Protein AF-A0A2E8SAC8-F1 (afdb_monomer)

Nearest PDB structures (foldseek):
  2z55-assembly1_A  TM=6.331E-01  e=6.830E+00  Halobacterium sp. AUS-2
  3ce2-assembly1_A  TM=3.880E-01  e=4.611E+00  Chlamydia abortus S26/3
  4wav-assembly2_B  TM=6.288E-01  e=8.876E+00  Haloquadratum walsbyi C23
  7she-assembly1_B  TM=3.112E-01  e=4.045E+00  Homo sapiens

Radius of gyration: 21.11 Å; Cα contacts (8 Å, |Δi|>4): 58; chains: 1; bounding box: 42×31×65 Å

Foldseek 3Di:
DVVVVVVVVVVVVVVVVVVVVVVVVVVCCCVPVDPCVPVDPVQWDWFAFPVRDIDIDGLPPLVNALVVLVRTPDDPVSVVCHVCPPPVNPD

pLDDT: mean 80.5, std 16.02, range [36.72, 95.69]

Secondary structure (DSSP, 8-state):
-HHHHHHHHHHHHHHHHHHHHHHHHHHHHHHHTSSGGGS-GGGEEEEEBTTS-EEEEETTSTT--HHHHTTB---HHHHHHHHT--TTS--

Solvent-accessible surface area (backbone atoms only — not comparable to full-atom values): 5501 Å² total; per-residue (Å²): 112,67,68,64,51,52,52,54,49,50,53,51,50,49,54,51,51,56,52,50,50,52,51,52,50,60,68,37,41,63,61,69,76,38,91,37,84,81,59,57,78,89,40,57,42,80,49,32,35,75,87,68,49,81,47,76,48,46,65,79,42,88,78,56,38,61,76,52,58,71,56,32,52,83,43,76,67,53,50,50,48,54,80,59,52,61,80,74,81,83,108

Structure (mmCIF, N/CA/C/O backbone):
data_AF-A0A2E8SAC8-F1
#
_entry.id   AF-A0A2E8SAC8-F1
#
loop_
_atom_site.group_PDB
_atom_site.id
_atom_site.type_symbol
_atom_site.label_atom_id
_atom_site.label_alt_id
_atom_site.label_comp_id
_atom_site.label_asym_id
_atom_site.label_entity_id
_atom_site.label_seq_id
_atom_site.pdbx_PDB_ins_code
_atom_site.Cartn_x
_atom_site.Cartn_y
_atom_site.Cartn_z
_atom_site.occupancy
_atom_site.B_iso_or_equiv
_atom_site.auth_seq_id
_atom_site.auth_comp_id
_atom_site.auth_asym_id
_atom_site.auth_atom_id
_atom_site.pdbx_PDB_model_num
ATOM 1 N N . MET A 1 1 ? 24.671 5.626 -44.112 1.00 63.28 1 MET A N 1
ATOM 2 C CA . MET A 1 1 ? 23.478 6.078 -43.358 1.00 63.28 1 MET A CA 1
ATOM 3 C C . MET A 1 1 ? 22.925 4.990 -42.441 1.00 63.28 1 MET A C 1
ATOM 5 O O . MET A 1 1 ? 22.649 5.302 -41.294 1.00 63.28 1 MET A O 1
ATOM 9 N N . GLU A 1 2 ? 22.840 3.727 -42.871 1.00 80.06 2 GLU A N 1
ATOM 10 C CA . GLU A 1 2 ? 22.303 2.626 -42.042 1.00 80.06 2 GLU A CA 1
ATOM 11 C C . GLU A 1 2 ? 23.057 2.380 -40.728 1.00 80.06 2 GLU A C 1
ATOM 13 O O . GLU A 1 2 ? 22.425 2.233 -39.691 1.00 80.06 2 GLU A O 1
ATOM 18 N N . ILE A 1 3 ? 24.395 2.415 -40.729 1.00 84.44 3 ILE A N 1
ATOM 19 C CA . ILE A 1 3 ? 25.191 2.190 -39.506 1.00 84.44 3 ILE A CA 1
ATOM 20 C C . ILE A 1 3 ? 24.875 3.241 -38.428 1.00 84.44 3 ILE A C 1
ATOM 22 O O . ILE A 1 3 ? 24.696 2.897 -37.265 1.00 84.44 3 ILE A O 1
ATOM 26 N N . LEU A 1 4 ? 24.741 4.513 -38.817 1.00 84.81 4 LEU A N 1
ATOM 27 C CA . LEU A 1 4 ? 24.384 5.594 -37.890 1.00 84.81 4 LEU A CA 1
ATOM 28 C C . LEU A 1 4 ? 22.953 5.431 -37.352 1.00 84.81 4 LEU A C 1
ATOM 30 O O . LEU A 1 4 ? 22.711 5.671 -36.173 1.00 84.81 4 LEU A O 1
ATOM 34 N N . SER A 1 5 ? 22.025 4.952 -38.187 1.00 90.06 5 SER A N 1
ATOM 35 C CA . SER A 1 5 ? 20.6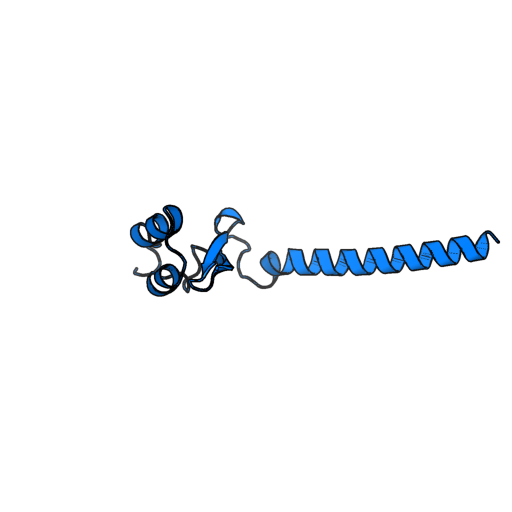55 4.624 -37.771 1.00 90.06 5 SER A CA 1
ATOM 36 C C . SER A 1 5 ? 20.612 3.463 -36.771 1.00 90.06 5 SER A C 1
ATOM 38 O O . SER A 1 5 ? 19.867 3.516 -35.796 1.00 90.06 5 SER A O 1
ATOM 40 N N . ILE A 1 6 ? 21.426 2.426 -36.985 1.00 91.06 6 ILE A N 1
ATOM 41 C CA . ILE A 1 6 ? 21.526 1.265 -36.088 1.00 91.06 6 ILE A CA 1
ATOM 42 C C . ILE A 1 6 ? 22.133 1.668 -34.739 1.00 91.06 6 ILE A C 1
ATOM 44 O O . ILE A 1 6 ? 21.690 1.195 -33.693 1.00 91.06 6 ILE A O 1
ATOM 48 N N . ILE A 1 7 ? 23.134 2.552 -34.741 1.00 91.38 7 ILE A N 1
ATOM 49 C CA . ILE A 1 7 ? 23.733 3.079 -33.507 1.00 91.38 7 ILE A CA 1
ATOM 50 C C . ILE A 1 7 ? 22.689 3.864 -32.703 1.00 91.38 7 ILE A C 1
ATOM 52 O O . ILE A 1 7 ? 22.510 3.583 -31.520 1.00 91.38 7 ILE A O 1
ATOM 56 N N . ALA A 1 8 ? 21.936 4.756 -33.353 1.00 89.88 8 ALA A N 1
ATOM 57 C CA . ALA A 1 8 ? 20.881 5.528 -32.698 1.00 89.88 8 ALA A CA 1
ATOM 58 C C . ALA A 1 8 ? 19.766 4.635 -32.118 1.00 89.88 8 ALA A C 1
ATOM 60 O O . ALA A 1 8 ? 19.322 4.844 -30.990 1.00 89.88 8 ALA A O 1
ATOM 61 N N . GLN A 1 9 ? 19.344 3.597 -32.848 1.00 93.75 9 GLN A N 1
ATOM 62 C CA . GLN A 1 9 ? 18.375 2.621 -32.336 1.00 93.75 9 GLN A CA 1
ATOM 63 C C . GLN A 1 9 ? 18.914 1.841 -31.134 1.00 93.75 9 GLN A C 1
ATOM 65 O O . GLN A 1 9 ? 18.187 1.640 -30.164 1.00 93.75 9 GLN A O 1
ATOM 70 N N . ASN A 1 10 ? 20.185 1.435 -31.157 1.00 94.50 10 ASN A N 1
ATOM 71 C CA . ASN A 1 10 ? 20.807 0.744 -30.027 1.00 94.50 10 ASN A CA 1
ATOM 72 C C . ASN A 1 10 ? 20.881 1.620 -28.772 1.00 94.50 10 ASN A C 1
ATOM 74 O O . ASN A 1 10 ? 20.653 1.123 -27.670 1.00 94.50 10 ASN A O 1
ATOM 78 N N . GLU A 1 11 ? 21.190 2.908 -28.911 1.00 95.38 11 GLU A N 1
ATOM 79 C CA . GLU A 1 11 ? 21.183 3.840 -27.779 1.00 95.38 11 GLU A CA 1
ATOM 80 C C . GLU A 1 11 ? 19.778 4.014 -27.202 1.00 95.38 11 GLU A C 1
ATOM 82 O O . GLU A 1 11 ? 19.595 3.943 -25.986 1.00 95.38 11 GLU A O 1
ATOM 87 N N . LEU A 1 12 ? 18.770 4.144 -28.064 1.00 95.50 12 LEU A N 1
ATOM 88 C CA . LEU A 1 12 ? 17.383 4.290 -27.636 1.00 95.50 12 LEU A CA 1
ATOM 89 C C . LEU A 1 12 ? 16.872 3.036 -26.910 1.00 95.50 12 LEU A C 1
ATOM 91 O O . LEU A 1 12 ? 16.242 3.140 -25.858 1.00 95.50 12 LEU A O 1
ATOM 95 N N . LEU A 1 13 ? 17.220 1.849 -27.414 1.00 95.12 13 LEU A N 1
ATOM 96 C CA . LEU A 1 13 ? 16.907 0.574 -26.766 1.00 95.12 13 LEU A CA 1
ATOM 97 C C . LEU A 1 13 ? 17.608 0.424 -25.412 1.00 95.12 13 LEU A C 1
ATOM 99 O O . LEU A 1 13 ? 17.008 -0.108 -24.480 1.00 95.12 13 LEU A O 1
ATOM 103 N N . LYS A 1 14 ? 18.848 0.907 -25.263 1.00 95.69 14 LYS A N 1
ATOM 104 C CA . LYS A 1 14 ? 19.546 0.915 -23.965 1.00 95.69 14 LYS A CA 1
ATOM 105 C C . LYS A 1 14 ? 18.833 1.802 -22.951 1.00 95.69 14 LYS A C 1
ATOM 107 O O . LYS A 1 14 ? 18.581 1.351 -21.839 1.00 95.69 14 LYS A O 1
ATOM 112 N N . ILE A 1 15 ? 18.446 3.012 -23.354 1.00 95.44 15 ILE A N 1
ATOM 113 C CA . ILE A 1 15 ? 17.701 3.943 -22.496 1.00 95.44 15 ILE A CA 1
ATOM 114 C C . ILE A 1 15 ? 16.375 3.316 -22.047 1.00 95.44 15 ILE A C 1
ATOM 116 O O . ILE A 1 15 ? 16.041 3.352 -20.862 1.00 95.44 15 ILE A O 1
ATOM 120 N N . GLN A 1 16 ? 15.639 2.695 -22.972 1.00 94.19 16 GLN A N 1
ATOM 121 C CA . GLN A 1 16 ? 14.394 1.994 -22.649 1.00 94.19 16 GLN A CA 1
ATOM 122 C C . GLN A 1 16 ? 14.627 0.820 -21.692 1.00 94.19 16 GLN A C 1
ATOM 124 O O . GLN A 1 16 ? 13.886 0.664 -20.725 1.00 94.19 16 GLN A O 1
ATOM 129 N N . ASN A 1 17 ? 15.671 0.022 -21.919 1.00 95.62 17 ASN A N 1
ATOM 130 C CA . ASN A 1 17 ? 16.017 -1.110 -21.062 1.00 95.62 17 ASN A CA 1
ATOM 131 C C . ASN A 1 17 ? 16.356 -0.655 -19.633 1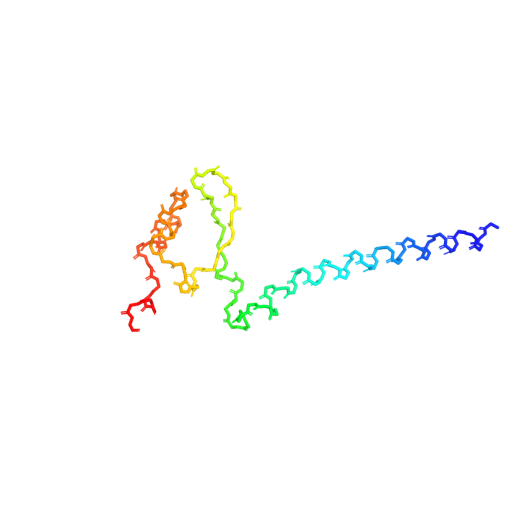.00 95.62 17 ASN A C 1
ATOM 133 O O . ASN A 1 17 ? 15.854 -1.226 -18.667 1.00 95.62 17 ASN A O 1
ATOM 137 N N . ASP A 1 18 ? 17.138 0.414 -19.490 1.00 95.06 18 ASP A N 1
ATOM 138 C CA . ASP A 1 18 ? 17.496 0.965 -18.182 1.00 95.06 18 ASP A CA 1
ATOM 139 C C . ASP A 1 18 ? 16.287 1.571 -17.457 1.00 95.06 18 ASP A C 1
ATOM 141 O O . ASP A 1 18 ? 16.166 1.430 -16.239 1.00 95.06 18 ASP A O 1
ATOM 145 N N . SER A 1 19 ? 15.356 2.193 -18.187 1.00 94.31 19 SER A N 1
ATOM 146 C CA . SER A 1 19 ? 14.084 2.659 -17.623 1.00 94.31 19 SER A CA 1
ATOM 147 C C . SER A 1 19 ? 13.232 1.497 -17.108 1.00 94.31 19 SER A C 1
ATOM 149 O O . SER A 1 19 ? 12.763 1.535 -15.974 1.00 94.31 19 SER A O 1
ATOM 151 N N . LEU A 1 20 ? 13.077 0.439 -17.909 1.00 93.75 20 LEU A N 1
ATOM 152 C CA . LEU A 1 20 ? 12.293 -0.742 -17.538 1.00 93.75 20 LEU A CA 1
ATOM 153 C C . LEU A 1 20 ? 12.903 -1.487 -16.348 1.00 93.75 20 LEU A C 1
ATOM 155 O O . LEU A 1 20 ? 12.176 -1.963 -15.482 1.00 93.75 20 LEU A O 1
ATOM 159 N N . LYS A 1 21 ? 14.235 -1.560 -16.256 1.00 93.62 21 LYS A N 1
ATOM 160 C CA . LYS A 1 21 ? 14.916 -2.137 -15.088 1.00 93.62 21 LYS A CA 1
ATOM 161 C C . LYS A 1 21 ? 14.585 -1.386 -13.804 1.00 93.62 21 LYS A C 1
ATOM 163 O O . LYS A 1 21 ? 14.275 -2.030 -12.809 1.00 93.62 21 LYS A O 1
ATOM 168 N N . LYS A 1 22 ? 14.606 -0.049 -13.836 1.00 91.44 22 LYS A N 1
ATOM 169 C CA . LYS A 1 22 ? 14.226 0.784 -12.683 1.00 91.44 22 LYS A CA 1
ATOM 170 C C . LYS A 1 22 ? 12.762 0.585 -12.296 1.00 91.44 22 LYS A C 1
ATOM 172 O O . LYS A 1 22 ? 12.445 0.545 -11.114 1.00 91.44 22 LYS A O 1
ATOM 177 N N . GLU A 1 23 ? 11.877 0.433 -13.278 1.00 85.62 23 GLU A N 1
ATOM 178 C CA . GLU A 1 23 ? 10.457 0.167 -13.034 1.00 85.62 23 GLU A CA 1
ATOM 179 C C . GLU A 1 23 ? 10.236 -1.215 -12.400 1.00 85.62 23 GLU A C 1
ATOM 181 O O . GLU A 1 23 ? 9.502 -1.339 -11.423 1.00 85.62 23 GLU A O 1
ATOM 186 N N . ILE A 1 24 ? 10.934 -2.245 -12.887 1.00 87.75 24 ILE A N 1
ATOM 187 C CA . ILE A 1 24 ? 10.930 -3.588 -12.290 1.00 87.75 24 ILE A CA 1
ATOM 188 C C . ILE A 1 24 ? 11.481 -3.555 -10.864 1.00 87.75 24 ILE A C 1
ATOM 190 O O . ILE A 1 24 ? 10.919 -4.194 -9.979 1.00 87.75 24 ILE A O 1
ATOM 194 N N . GLU A 1 25 ? 12.573 -2.832 -10.626 1.00 85.81 25 GLU A N 1
ATOM 195 C CA . GLU A 1 25 ? 13.151 -2.671 -9.292 1.00 85.81 25 GLU A CA 1
ATOM 196 C C . GLU A 1 25 ? 12.147 -2.007 -8.346 1.00 85.81 25 GLU A C 1
ATOM 198 O O . GLU A 1 25 ? 11.848 -2.565 -7.294 1.00 85.81 25 GLU A O 1
ATOM 203 N N . PHE A 1 26 ? 11.524 -0.905 -8.771 1.00 82.75 26 PHE A N 1
ATOM 204 C CA . PHE A 1 26 ? 10.471 -0.230 -8.015 1.00 82.75 26 PHE A CA 1
ATOM 205 C C . PHE A 1 26 ? 9.284 -1.152 -7.700 1.00 82.75 26 PHE A C 1
ATOM 207 O O . PHE A 1 26 ? 8.843 -1.223 -6.554 1.00 82.75 26 PHE A O 1
ATOM 214 N N . MET A 1 27 ? 8.792 -1.906 -8.688 1.00 77.31 27 MET A N 1
ATOM 215 C CA . MET A 1 27 ? 7.705 -2.872 -8.489 1.00 77.31 27 MET A CA 1
ATOM 216 C C . MET A 1 27 ? 8.099 -4.037 -7.578 1.00 77.31 27 MET A C 1
ATOM 218 O O . MET A 1 27 ? 7.222 -4.648 -6.969 1.00 77.31 27 MET A O 1
ATOM 222 N N . ASN A 1 28 ? 9.392 -4.348 -7.473 1.00 79.50 28 A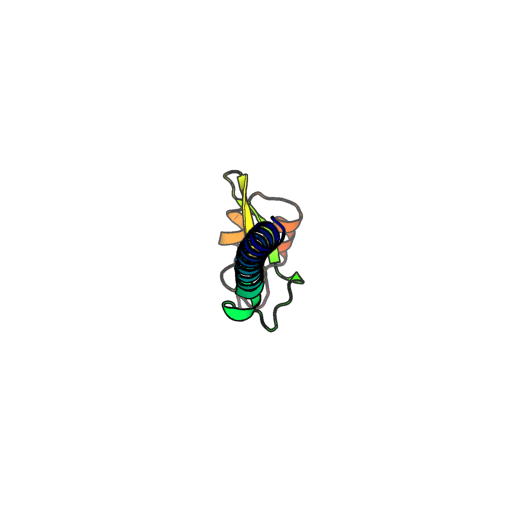SN A N 1
ATOM 223 C CA . ASN A 1 28 ? 9.906 -5.401 -6.608 1.00 79.50 28 ASN A CA 1
ATOM 224 C C . ASN A 1 28 ? 10.156 -4.946 -5.167 1.00 79.50 28 ASN A C 1
ATOM 226 O O . ASN A 1 28 ? 10.114 -5.807 -4.293 1.00 79.50 28 ASN A O 1
ATOM 230 N N . ILE A 1 29 ? 10.328 -3.645 -4.890 1.00 74.75 29 ILE A N 1
ATOM 231 C CA . ILE A 1 29 ? 10.517 -3.102 -3.526 1.00 74.75 29 ILE A CA 1
ATOM 232 C C . ILE A 1 29 ? 9.474 -3.647 -2.526 1.00 74.75 29 ILE A C 1
ATOM 234 O O . ILE A 1 29 ? 9.872 -4.134 -1.465 1.00 74.75 29 ILE A O 1
ATOM 238 N N . PRO A 1 30 ? 8.158 -3.681 -2.835 1.00 57.44 30 PRO A N 1
ATOM 239 C CA . PRO A 1 30 ? 7.159 -4.298 -1.958 1.00 57.44 30 PRO A CA 1
ATOM 240 C C . PRO A 1 30 ? 7.423 -5.782 -1.651 1.00 57.44 30 PRO A C 1
ATOM 242 O O . PRO A 1 30 ? 7.069 -6.268 -0.583 1.00 57.44 30 PRO A O 1
ATOM 245 N N . PHE A 1 31 ? 8.049 -6.520 -2.566 1.00 64.06 31 PHE A N 1
ATOM 246 C CA . PHE A 1 31 ? 8.311 -7.954 -2.425 1.00 64.06 31 PHE A CA 1
ATOM 247 C C . PHE A 1 31 ? 9.683 -8.271 -1.800 1.00 64.06 31 PHE A C 1
ATOM 249 O O . PHE A 1 31 ? 9.847 -9.356 -1.229 1.00 64.06 31 PHE A O 1
ATOM 256 N N . THR A 1 32 ? 10.661 -7.362 -1.899 1.00 64.56 32 THR A N 1
ATOM 257 C CA . THR A 1 32 ? 12.013 -7.521 -1.335 1.00 64.56 32 THR A CA 1
ATOM 258 C C . THR A 1 32 ? 12.199 -6.856 0.023 1.00 64.56 32 THR A C 1
ATOM 260 O O . THR A 1 32 ? 12.725 -7.512 0.923 1.00 64.56 32 THR A O 1
ATOM 263 N N . ASP A 1 33 ? 11.775 -5.601 0.189 1.00 58.34 33 ASP A N 1
ATOM 264 C CA . ASP A 1 33 ? 12.091 -4.809 1.389 1.00 58.34 33 ASP A CA 1
ATOM 265 C C . ASP A 1 33 ? 11.107 -5.050 2.520 1.00 58.34 33 ASP A C 1
ATOM 267 O O . ASP A 1 33 ? 11.467 -5.064 3.701 1.00 58.34 33 ASP A O 1
ATOM 271 N N . TYR A 1 34 ? 9.852 -5.305 2.175 1.00 51.50 34 TYR A N 1
ATOM 272 C CA . TYR A 1 34 ? 8.889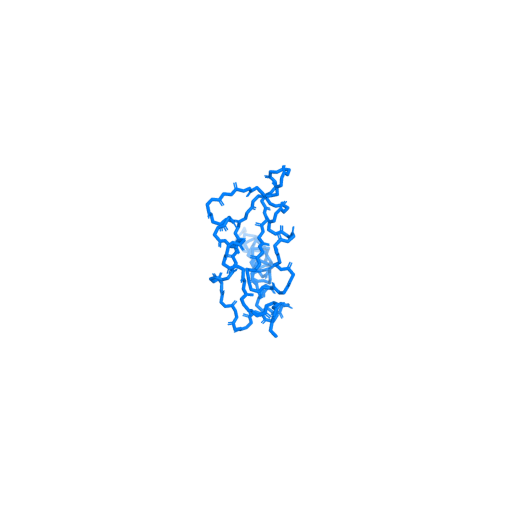 -5.680 3.179 1.00 51.50 34 TYR A CA 1
ATOM 273 C C . TYR A 1 34 ? 8.902 -7.196 3.357 1.00 51.50 34 TYR A C 1
ATOM 275 O O . TYR A 1 34 ? 8.969 -7.971 2.401 1.00 51.50 34 TYR A O 1
ATOM 283 N N . LYS A 1 35 ? 8.717 -7.653 4.599 1.00 52.59 35 LYS A N 1
ATOM 284 C CA . LYS A 1 35 ? 8.395 -9.051 4.943 1.00 52.59 35 LYS A CA 1
ATOM 285 C C . LYS A 1 35 ? 7.030 -9.501 4.365 1.00 52.59 35 LYS A C 1
ATOM 287 O O . LYS A 1 35 ? 6.361 -10.345 4.953 1.00 52.59 35 LYS A O 1
ATOM 292 N N . LEU A 1 36 ? 6.605 -8.956 3.220 1.00 50.44 36 LEU A N 1
ATOM 293 C CA . LEU A 1 36 ? 5.321 -9.185 2.565 1.00 50.44 36 LEU A CA 1
ATOM 294 C C . LEU A 1 36 ? 5.256 -10.512 1.795 1.00 50.44 36 LEU A C 1
ATOM 296 O O . LEU A 1 36 ? 4.221 -10.806 1.204 1.00 50.44 36 LEU A O 1
ATOM 300 N N . ARG A 1 37 ? 6.301 -11.359 1.842 1.00 49.81 37 ARG A N 1
ATOM 301 C CA . ARG A 1 37 ? 6.337 -12.672 1.159 1.00 49.81 37 ARG A CA 1
ATOM 302 C C . ARG A 1 37 ? 5.122 -13.574 1.440 1.00 49.81 37 ARG A C 1
ATOM 304 O O . ARG A 1 37 ? 4.872 -14.472 0.650 1.00 49.81 37 ARG A O 1
ATOM 311 N N . ASN A 1 38 ? 4.365 -13.325 2.516 1.00 50.12 38 ASN A N 1
ATOM 312 C CA . ASN A 1 38 ? 3.127 -14.043 2.855 1.00 50.12 38 ASN A CA 1
ATOM 313 C C . ASN A 1 38 ? 1.884 -13.157 3.041 1.00 50.12 38 ASN A C 1
ATOM 315 O O . ASN A 1 38 ? 0.799 -13.665 3.317 1.00 50.12 38 ASN A O 1
ATOM 319 N N . THR A 1 39 ? 2.002 -11.842 2.905 1.00 51.50 39 THR A N 1
ATOM 320 C CA . THR A 1 39 ? 0.874 -10.920 3.061 1.00 51.50 39 THR A CA 1
ATOM 321 C C . THR A 1 39 ? 0.566 -10.364 1.692 1.00 51.50 39 THR A C 1
ATOM 323 O O . THR A 1 39 ? 1.055 -9.311 1.296 1.00 51.50 39 THR A O 1
ATOM 326 N N . ALA A 1 40 ? -0.200 -11.157 0.953 1.00 54.19 40 ALA A N 1
ATOM 327 C CA . ALA A 1 40 ? -0.593 -10.887 -0.412 1.00 54.19 40 ALA A CA 1
ATOM 328 C C . ALA A 1 40 ? -1.107 -9.449 -0.595 1.00 54.19 40 ALA A C 1
ATOM 330 O O . ALA A 1 40 ? -1.703 -8.870 0.318 1.00 54.19 40 ALA A O 1
ATOM 331 N N . VAL A 1 41 ? -0.913 -8.928 -1.809 1.00 55.78 41 VAL A N 1
ATOM 332 C CA . VAL A 1 41 ? -1.380 -7.632 -2.344 1.00 55.78 41 VAL A CA 1
ATOM 333 C C . VAL A 1 41 ? -2.791 -7.234 -1.859 1.00 55.78 41 VAL A C 1
ATOM 335 O O . VAL A 1 41 ? -3.069 -6.056 -1.679 1.00 55.78 41 VAL A O 1
ATOM 338 N N . PHE A 1 42 ? -3.651 -8.205 -1.531 1.00 64.19 42 PHE A N 1
ATOM 339 C CA . PHE A 1 42 ? -4.977 -8.044 -0.912 1.00 64.19 42 PHE A CA 1
ATOM 340 C C . PHE A 1 42 ? -5.029 -7.301 0.441 1.00 64.19 42 PHE A C 1
ATOM 342 O O . PHE A 1 42 ? -6.118 -6.953 0.913 1.00 64.19 42 PHE A O 1
ATOM 349 N N . ASN A 1 43 ? -3.891 -7.082 1.103 1.00 76.44 43 ASN A N 1
ATOM 350 C CA . ASN A 1 43 ? -3.839 -6.340 2.367 1.00 76.44 43 ASN A CA 1
ATOM 351 C C . ASN A 1 43 ? -3.486 -4.862 2.199 1.00 76.44 43 ASN A C 1
ATOM 353 O O . ASN A 1 43 ? -3.592 -4.107 3.164 1.00 76.44 43 ASN A O 1
ATOM 357 N N . ILE A 1 44 ? -3.095 -4.446 0.995 1.00 83.25 44 ILE A N 1
ATOM 358 C CA . ILE A 1 44 ? -2.803 -3.049 0.696 1.00 83.25 44 ILE A CA 1
ATOM 359 C C . ILE A 1 44 ? -4.127 -2.301 0.492 1.00 83.25 44 ILE A C 1
ATOM 361 O O . ILE A 1 44 ? -5.001 -2.741 -0.254 1.00 83.25 44 ILE A O 1
ATOM 365 N N . VAL A 1 45 ? -4.273 -1.170 1.173 1.00 85.50 45 VAL A N 1
ATOM 366 C CA . VAL A 1 45 ? -5.449 -0.299 1.147 1.00 85.50 45 VAL A CA 1
ATOM 367 C C . VAL A 1 45 ? -5.016 1.093 0.712 1.00 85.50 45 VAL A C 1
ATOM 369 O O . VAL A 1 45 ? -4.000 1.599 1.187 1.00 85.50 45 VAL A O 1
ATOM 372 N N . ARG A 1 46 ? -5.795 1.710 -0.183 1.00 90.81 46 ARG A N 1
ATOM 373 C CA . ARG A 1 46 ? -5.664 3.130 -0.526 1.00 90.81 46 ARG A CA 1
ATOM 374 C C . ARG A 1 46 ? -6.611 3.949 0.335 1.00 90.81 46 ARG A C 1
ATOM 376 O O . ARG A 1 46 ? -7.780 3.589 0.461 1.00 90.81 46 ARG A O 1
ATOM 383 N N . ALA A 1 47 ? -6.123 5.058 0.865 1.00 92.25 47 ALA A N 1
ATOM 384 C CA . ALA A 1 47 ? -6.930 6.036 1.579 1.00 92.25 47 ALA A CA 1
ATOM 385 C C . ALA A 1 47 ? -6.397 7.447 1.339 1.00 92.25 47 ALA A C 1
ATOM 387 O O . ALA A 1 47 ? -5.304 7.622 0.800 1.00 92.25 47 ALA A O 1
ATOM 388 N N . LYS A 1 48 ? -7.168 8.444 1.761 1.00 94.19 48 LYS A N 1
ATOM 389 C CA . LYS A 1 48 ? -6.743 9.839 1.780 1.00 94.19 48 LYS A CA 1
ATOM 390 C C . LYS A 1 48 ? -6.398 10.254 3.201 1.00 94.19 48 LYS A C 1
ATOM 392 O O . LYS A 1 48 ? -7.075 9.843 4.140 1.00 94.19 48 LYS A O 1
ATOM 397 N N . THR A 1 49 ? -5.348 11.047 3.370 1.00 93.06 49 THR A N 1
ATOM 398 C CA . THR A 1 49 ? -5.115 11.761 4.631 1.00 93.06 49 THR A CA 1
ATOM 399 C C . THR A 1 49 ? -6.168 12.847 4.808 1.00 93.06 49 THR A C 1
ATOM 401 O O . THR A 1 49 ? -6.821 13.232 3.840 1.00 93.06 49 THR A O 1
ATOM 404 N N . LEU A 1 50 ? -6.301 13.393 6.017 1.00 92.31 50 LEU A N 1
ATOM 405 C CA . LEU A 1 50 ? -7.177 14.546 6.264 1.00 92.31 50 LEU A CA 1
ATOM 406 C C . LEU A 1 50 ? -6.786 15.795 5.446 1.00 92.31 50 LEU A C 1
ATOM 408 O O . LEU A 1 50 ? -7.610 16.687 5.269 1.00 92.31 50 LEU A O 1
ATOM 412 N N . GLU A 1 51 ? -5.554 15.863 4.923 1.00 93.06 51 GLU A N 1
ATOM 413 C CA . GLU A 1 51 ? -5.134 16.901 3.969 1.00 93.06 51 GLU A CA 1
ATOM 414 C C . GLU A 1 51 ? -5.444 16.551 2.496 1.00 93.06 51 GLU A C 1
ATOM 416 O O . GLU A 1 51 ? -5.040 17.277 1.587 1.00 93.06 51 GLU A O 1
ATOM 421 N N . GLY A 1 52 ? -6.131 15.436 2.232 1.00 90.38 52 GLY A N 1
ATOM 422 C CA . GLY A 1 52 ? -6.555 14.993 0.901 1.00 90.38 52 GLY A CA 1
ATOM 423 C C . GLY A 1 52 ? -5.497 14.229 0.093 1.00 90.38 52 GLY A C 1
ATOM 424 O O . GLY A 1 52 ? -5.746 13.900 -1.077 1.00 90.38 52 GLY A O 1
ATOM 425 N N . THR A 1 53 ? -4.337 13.924 0.685 1.00 91.94 53 THR A N 1
ATOM 426 C CA . THR A 1 53 ? -3.230 13.220 0.014 1.00 91.94 53 THR A CA 1
ATOM 427 C C . THR A 1 53 ? -3.506 11.723 -0.062 1.00 91.94 53 THR A C 1
ATOM 429 O O . THR A 1 53 ? -3.828 11.102 0.946 1.00 91.94 53 THR A O 1
ATOM 432 N N . ASP A 1 54 ? -3.352 11.123 -1.243 1.00 91.19 54 ASP A N 1
ATOM 433 C CA . ASP A 1 54 ? -3.475 9.674 -1.412 1.00 91.19 54 ASP A CA 1
ATOM 434 C C . ASP A 1 54 ? -2.286 8.934 -0.792 1.00 91.19 54 ASP A C 1
ATOM 436 O O . ASP A 1 54 ? -1.130 9.192 -1.133 1.00 91.19 54 ASP A O 1
ATOM 440 N N . ILE A 1 55 ? -2.581 7.957 0.060 1.00 90.94 55 ILE A N 1
ATOM 441 C CA . ILE A 1 55 ? -1.594 7.067 0.665 1.00 90.94 55 ILE A CA 1
ATOM 442 C C . ILE A 1 55 ? -1.989 5.604 0.483 1.00 90.94 55 ILE A C 1
ATOM 444 O O . ILE A 1 55 ? -3.163 5.259 0.324 1.00 90.94 55 ILE A O 1
ATOM 448 N N . TRP A 1 56 ? -0.985 4.737 0.560 1.00 88.75 56 TRP A N 1
ATOM 449 C CA . TRP A 1 56 ? -1.154 3.291 0.582 1.00 88.75 56 TRP A CA 1
ATOM 450 C C . TRP A 1 56 ? -0.597 2.745 1.889 1.00 88.75 56 TRP A C 1
ATOM 452 O O . TRP A 1 56 ? 0.517 3.089 2.278 1.00 88.75 56 TRP A O 1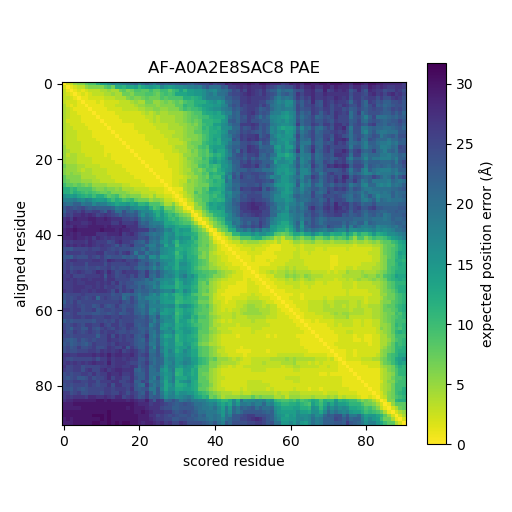
ATOM 462 N N . PHE A 1 57 ? -1.353 1.881 2.556 1.00 86.81 57 PHE A N 1
ATOM 463 C CA . PHE A 1 57 ? -0.904 1.217 3.776 1.00 86.81 57 PHE A CA 1
ATOM 464 C C . PHE A 1 57 ? -1.339 -0.244 3.793 1.00 86.81 57 PHE A C 1
ATOM 466 O O . PHE A 1 57 ? -2.249 -0.657 3.074 1.00 86.81 57 PHE A O 1
ATOM 473 N N . ASN A 1 58 ? -0.675 -1.046 4.617 1.00 84.75 58 ASN A N 1
ATOM 474 C CA . ASN A 1 58 ? -0.998 -2.454 4.780 1.00 84.75 58 ASN A CA 1
ATOM 475 C C . ASN A 1 58 ? -1.905 -2.641 6.005 1.00 84.75 58 ASN A C 1
ATOM 477 O O . ASN A 1 58 ? -1.488 -2.395 7.134 1.00 84.75 58 ASN A O 1
ATOM 481 N N . LYS A 1 59 ? -3.137 -3.117 5.802 1.00 80.31 59 LYS A N 1
ATOM 482 C CA . LYS A 1 59 ? -4.155 -3.228 6.864 1.00 80.31 59 LYS A CA 1
ATOM 483 C C . LYS A 1 59 ? -3.836 -4.238 7.971 1.00 80.31 59 LYS A C 1
ATOM 485 O O . LYS A 1 59 ? -4.514 -4.262 8.989 1.00 80.31 59 LYS A O 1
ATOM 490 N N . ILE A 1 60 ? -2.833 -5.091 7.763 1.00 77.69 60 ILE A N 1
ATOM 491 C CA . ILE A 1 60 ? -2.357 -6.051 8.769 1.00 77.69 60 ILE A CA 1
ATOM 492 C C . ILE A 1 60 ? -0.974 -5.704 9.322 1.00 77.69 60 ILE A C 1
ATOM 494 O O . ILE A 1 60 ? -0.421 -6.484 10.097 1.00 77.69 60 ILE A O 1
ATOM 498 N N . ASP A 1 61 ? -0.410 -4.564 8.919 1.00 79.00 61 ASP A N 1
ATOM 499 C CA . ASP A 1 61 ? 0.792 -4.032 9.548 1.00 79.00 61 ASP A CA 1
ATOM 500 C C . ASP A 1 61 ? 0.487 -3.652 11.010 1.00 79.00 61 ASP A C 1
ATOM 502 O O . ASP A 1 61 ? -0.550 -3.033 11.259 1.00 79.00 61 ASP A O 1
ATOM 506 N N . PRO A 1 62 ? 1.355 -3.986 11.982 1.00 76.56 62 PRO A N 1
ATOM 507 C CA . PRO A 1 62 ? 1.157 -3.609 13.384 1.00 76.56 62 PRO A CA 1
ATOM 508 C C . PRO A 1 62 ? 1.027 -2.096 13.624 1.00 76.56 62 PRO A C 1
ATOM 510 O O . PRO A 1 62 ? 0.459 -1.679 14.632 1.00 76.56 62 PRO A O 1
ATOM 513 N N . SER A 1 63 ? 1.556 -1.264 12.722 1.00 81.00 63 SER A N 1
ATOM 514 C CA . SER A 1 63 ? 1.403 0.194 12.778 1.00 81.00 63 SER A CA 1
ATOM 515 C C . SER A 1 63 ? 0.018 0.681 12.334 1.00 81.00 63 SER A C 1
ATOM 517 O O . SER A 1 63 ? -0.378 1.786 12.712 1.00 81.00 63 SER A O 1
ATOM 519 N N . THR A 1 64 ? -0.755 -0.146 11.618 1.00 85.19 64 THR A N 1
ATOM 520 C CA . THR A 1 64 ? -2.150 0.133 11.248 1.00 85.19 64 THR A CA 1
ATOM 521 C C . THR A 1 64 ? -3.071 -0.152 12.433 1.00 85.19 64 THR A C 1
ATOM 523 O O . THR A 1 64 ? -3.767 -1.164 12.497 1.00 85.19 64 THR A O 1
ATOM 526 N N . ASN A 1 65 ? -3.048 0.756 13.402 1.00 85.31 65 ASN A N 1
ATOM 527 C CA . ASN A 1 65 ? -3.938 0.759 14.558 1.00 85.31 65 ASN A CA 1
ATOM 528 C C . ASN A 1 65 ? -5.070 1.785 14.390 1.00 85.31 65 ASN A C 1
ATOM 530 O O . ASN A 1 65 ? -5.076 2.590 13.457 1.00 85.31 65 ASN A O 1
ATOM 534 N N . GLU A 1 66 ? -6.015 1.791 15.328 1.00 88.19 66 GLU A N 1
ATOM 535 C CA . GLU A 1 66 ? -7.138 2.732 15.324 1.00 88.19 66 GLU A CA 1
ATOM 536 C C . GLU A 1 66 ? -6.679 4.197 15.261 1.00 88.19 66 GLU A C 1
ATOM 538 O O . GLU A 1 66 ? -7.247 4.992 14.516 1.00 88.19 66 GLU A O 1
ATOM 543 N N . LYS A 1 67 ? -5.610 4.560 15.985 1.00 89.75 67 LYS A N 1
ATOM 544 C CA . LYS A 1 67 ? -5.064 5.926 15.965 1.00 89.75 67 LYS A CA 1
ATOM 545 C C . LYS A 1 67 ? -4.612 6.332 14.561 1.00 89.75 67 LYS A C 1
ATOM 547 O O . LYS A 1 67 ? -4.859 7.463 14.153 1.00 89.75 67 LYS A O 1
ATOM 552 N N . PHE A 1 68 ? -3.958 5.428 13.835 1.00 91.00 68 PHE A N 1
ATOM 553 C CA . PHE A 1 68 ? -3.584 5.650 12.444 1.00 91.00 68 PHE A CA 1
ATOM 554 C C . PHE A 1 68 ? -4.823 5.765 11.549 1.00 91.00 68 PHE A C 1
ATOM 556 O O . PHE A 1 68 ? -4.938 6.733 10.804 1.00 91.00 68 PHE A O 1
ATOM 563 N N . LEU A 1 69 ? -5.785 4.846 11.654 1.00 91.06 69 LEU A N 1
ATOM 564 C CA . LEU A 1 69 ? -6.992 4.873 10.818 1.00 91.06 69 LEU A CA 1
ATOM 565 C C . LEU A 1 69 ? -7.825 6.147 11.028 1.00 91.06 69 LEU A C 1
ATOM 567 O O . LEU A 1 69 ? -8.309 6.725 10.061 1.00 91.06 69 LEU A O 1
ATOM 571 N N . ARG A 1 70 ? -7.908 6.654 12.264 1.00 91.75 70 ARG A N 1
ATOM 572 C CA . ARG A 1 70 ? -8.571 7.930 12.591 1.00 91.75 70 ARG A CA 1
ATOM 573 C C . ARG A 1 70 ? -7.830 9.174 12.090 1.00 91.75 70 ARG A C 1
ATOM 575 O O . ARG A 1 70 ? -8.382 10.267 12.163 1.00 91.75 70 ARG A O 1
ATOM 582 N N . SER A 1 71 ? -6.596 9.031 11.602 1.00 93.25 71 SER A N 1
ATOM 583 C CA . SER A 1 71 ? -5.848 10.117 10.949 1.00 93.25 71 SER A CA 1
ATOM 584 C C . SER A 1 71 ? -6.112 10.221 9.440 1.00 93.25 71 SER A C 1
ATOM 586 O O . SER A 1 71 ? -5.524 11.066 8.765 1.00 93.25 71 SER A O 1
ATOM 588 N N . LEU A 1 72 ? -6.991 9.369 8.907 1.00 94.19 72 LEU A N 1
ATOM 589 C CA . LEU A 1 72 ? -7.369 9.324 7.499 1.00 94.19 72 LEU A CA 1
ATOM 590 C C . LEU A 1 72 ? -8.764 9.920 7.295 1.00 94.19 72 LEU A C 1
ATOM 592 O O . LEU A 1 72 ? -9.559 10.013 8.229 1.00 94.19 72 LEU A O 1
ATOM 596 N N . GLU A 1 73 ? -9.071 10.307 6.059 1.00 95.25 73 GLU A N 1
ATOM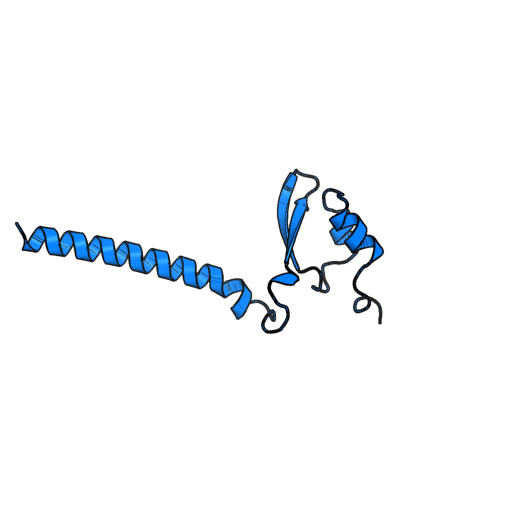 597 C CA . GLU A 1 73 ? -10.436 10.644 5.664 1.00 95.25 73 GLU A CA 1
ATOM 598 C C . GLU A 1 73 ? -11.357 9.445 5.905 1.00 95.25 73 GLU A C 1
ATOM 600 O O . GLU A 1 73 ? -11.144 8.348 5.375 1.00 95.25 73 GLU A O 1
ATOM 605 N N . SER A 1 74 ? -12.394 9.680 6.707 1.00 91.25 74 SER A N 1
ATOM 606 C CA . SER A 1 74 ? -13.407 8.677 7.007 1.00 91.25 74 SER A CA 1
ATOM 607 C C . SER A 1 74 ? -14.213 8.344 5.751 1.00 91.25 74 SER A C 1
ATOM 609 O O . SER A 1 74 ? -14.660 9.218 5.005 1.00 91.25 74 SER A O 1
ATOM 611 N N . ASN A 1 75 ? -14.373 7.047 5.516 1.00 91.81 75 ASN A N 1
ATOM 612 C CA . ASN A 1 75 ? -15.272 6.465 4.532 1.00 91.81 75 ASN A CA 1
ATOM 613 C C . ASN A 1 75 ? -15.718 5.091 5.042 1.00 91.81 75 ASN A C 1
ATOM 615 O O . ASN A 1 75 ? -15.108 4.549 5.966 1.00 91.81 75 ASN A O 1
ATOM 619 N N . ASP A 1 76 ? -16.730 4.508 4.402 1.00 90.19 76 ASP A N 1
ATOM 620 C CA . ASP A 1 76 ? -17.325 3.230 4.812 1.00 90.19 76 ASP A CA 1
ATOM 621 C C . ASP A 1 76 ? -16.287 2.118 5.032 1.00 90.19 76 ASP A C 1
ATOM 623 O O . ASP A 1 76 ? -16.426 1.290 5.930 1.00 90.19 76 ASP A O 1
ATOM 627 N N . TYR A 1 77 ? -15.213 2.101 4.237 1.00 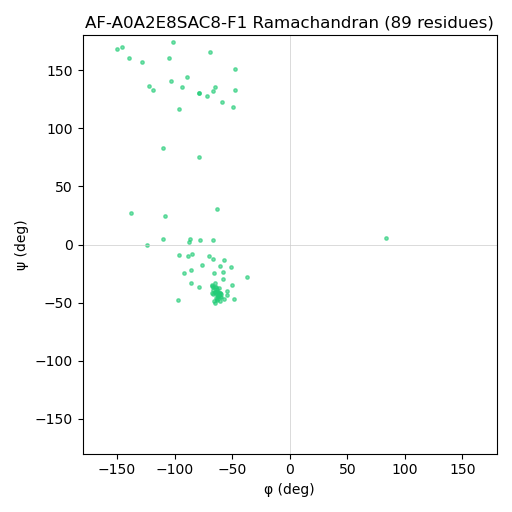88.56 77 TYR A N 1
ATOM 628 C CA . TYR A 1 77 ? -14.167 1.094 4.363 1.00 88.56 77 TYR A CA 1
ATOM 629 C C . TYR A 1 77 ? -13.192 1.383 5.511 1.00 88.56 77 TYR A C 1
ATOM 631 O O . TYR A 1 77 ? -12.759 0.452 6.185 1.00 88.56 77 TYR A O 1
ATOM 639 N N . ILE A 1 78 ? -12.851 2.648 5.771 1.00 90.25 78 ILE A N 1
ATOM 640 C CA . ILE A 1 78 ? -12.021 3.031 6.924 1.00 90.25 78 ILE A CA 1
ATOM 641 C C . ILE A 1 78 ? -12.769 2.790 8.234 1.00 90.25 78 ILE A C 1
ATOM 643 O O . ILE A 1 78 ? -12.183 2.223 9.153 1.00 90.25 78 ILE A O 1
ATOM 647 N N . GLU A 1 79 ? -14.059 3.123 8.298 1.00 89.94 79 GLU A N 1
ATOM 648 C CA . GLU A 1 79 ? -14.895 2.813 9.464 1.00 89.94 79 GLU A CA 1
ATOM 649 C C . GLU A 1 79 ? -15.007 1.301 9.674 1.00 89.94 79 GLU A C 1
ATOM 651 O O . GLU A 1 79 ? -14.760 0.816 10.777 1.00 89.94 79 GLU A O 1
ATOM 656 N N . TYR A 1 80 ? -15.227 0.527 8.604 1.00 88.81 80 TYR A N 1
ATOM 657 C CA . TYR A 1 80 ? -15.179 -0.934 8.676 1.00 88.81 80 TYR A CA 1
ATOM 658 C C . TYR A 1 80 ? -13.849 -1.440 9.253 1.00 88.81 80 TYR A C 1
ATOM 660 O O . TYR A 1 80 ? -13.844 -2.343 10.090 1.00 88.81 80 TYR A O 1
ATOM 668 N N . LEU A 1 81 ? -12.711 -0.876 8.835 1.00 86.81 81 LEU A N 1
ATOM 669 C CA . LEU A 1 81 ? -11.402 -1.265 9.363 1.00 86.81 81 LEU A CA 1
ATOM 670 C C . LEU A 1 81 ? -11.217 -0.869 10.831 1.00 86.81 81 LEU A C 1
ATOM 672 O O . LEU A 1 81 ? -10.571 -1.620 11.555 1.00 86.81 81 LEU A O 1
ATOM 676 N N . ILE A 1 82 ? -11.772 0.261 11.276 1.00 87.38 82 ILE A N 1
ATOM 677 C CA . ILE A 1 82 ? -11.761 0.680 12.686 1.00 87.38 82 ILE A CA 1
ATOM 678 C C . ILE A 1 82 ? -12.574 -0.311 13.529 1.00 87.38 82 ILE A C 1
ATOM 680 O O . ILE A 1 82 ? -12.060 -0.843 14.510 1.00 87.38 82 ILE A O 1
ATOM 684 N N . GLU A 1 83 ? -13.800 -0.623 13.111 1.00 84.88 83 GLU A N 1
ATOM 685 C CA . GLU A 1 83 ? -14.702 -1.546 13.813 1.00 84.88 83 GLU A CA 1
ATOM 686 C C . GLU A 1 83 ? -14.181 -2.989 13.843 1.00 84.88 83 GLU A C 1
ATOM 688 O O . GLU A 1 83 ? -14.402 -3.720 14.807 1.00 84.88 83 GLU A O 1
ATOM 693 N N . ASN A 1 84 ? -13.473 -3.400 12.789 1.00 78.38 84 ASN A N 1
ATOM 694 C CA . ASN A 1 84 ? -12.950 -4.756 12.614 1.00 78.38 84 ASN A CA 1
ATOM 695 C C . ASN A 1 84 ? -11.427 -4.813 12.786 1.00 78.38 84 ASN A C 1
ATOM 697 O O . ASN A 1 84 ? -10.777 -5.707 12.229 1.00 78.38 84 ASN A O 1
ATOM 701 N N . CYS A 1 85 ? -10.851 -3.852 13.520 1.00 63.59 85 CYS A N 1
ATOM 702 C CA . CYS A 1 85 ? -9.413 -3.764 13.743 1.00 63.59 85 CYS A CA 1
ATOM 703 C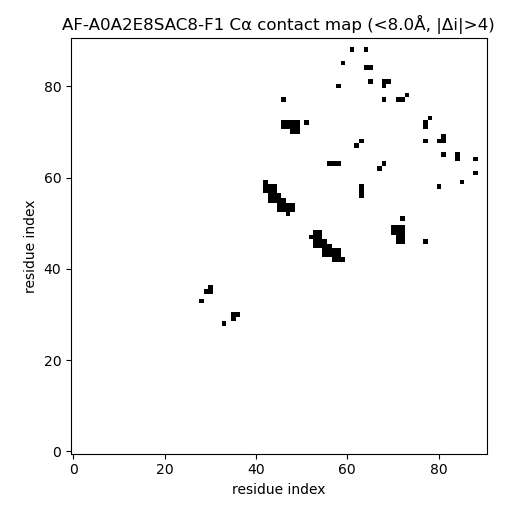 C . CYS A 1 85 ? -8.829 -5.123 14.153 1.00 63.59 85 CYS A C 1
ATOM 705 O O . CYS A 1 85 ? -9.360 -5.854 14.988 1.00 63.59 85 CYS A O 1
ATOM 707 N N . ASN A 1 86 ? -7.723 -5.459 13.492 1.00 55.81 86 ASN A N 1
ATOM 708 C CA . ASN A 1 86 ? -7.093 -6.771 13.459 1.00 55.81 86 ASN A CA 1
ATOM 709 C C . ASN A 1 86 ? -6.909 -7.380 14.875 1.00 55.81 86 ASN A C 1
ATOM 711 O O . ASN A 1 86 ? -6.123 -6.849 15.662 1.00 55.81 86 ASN A O 1
ATOM 715 N N . PRO A 1 87 ? -7.519 -8.541 15.198 1.00 49.00 87 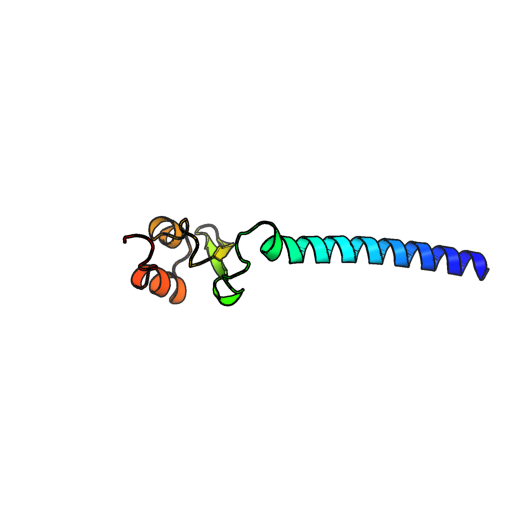PRO A N 1
ATOM 716 C CA . PRO A 1 87 ? -7.457 -9.169 16.528 1.00 49.00 87 PRO A CA 1
ATOM 717 C C . PRO A 1 87 ? -6.059 -9.674 16.942 1.00 49.00 87 PRO A C 1
ATOM 719 O O . PRO A 1 87 ? -5.912 -10.297 17.992 1.00 49.00 87 PRO A O 1
ATOM 722 N N . LYS A 1 88 ? -5.026 -9.442 16.120 1.00 47.53 88 LYS A N 1
ATOM 723 C CA . LYS A 1 88 ? -3.616 -9.715 16.442 1.00 47.53 88 LYS A CA 1
ATOM 724 C C . LYS A 1 88 ? -2.896 -8.552 17.133 1.00 47.53 88 LYS A C 1
ATOM 726 O O . LYS A 1 88 ? -1.775 -8.756 17.582 1.00 47.53 88 LYS A O 1
ATOM 731 N N . CYS A 1 89 ? -3.493 -7.361 17.208 1.00 44.22 89 CYS A N 1
ATOM 732 C CA . CYS A 1 89 ? -2.870 -6.204 17.859 1.00 44.22 89 CYS A CA 1
ATOM 733 C C . CYS A 1 89 ? -3.092 -6.154 19.385 1.00 44.22 89 CYS A C 1
ATOM 735 O O . CYS A 1 89 ? -2.444 -5.353 20.049 1.00 44.22 89 CYS A O 1
ATOM 737 N N . GLU A 1 90 ? -3.942 -7.024 19.948 1.00 39.03 90 GLU A N 1
ATOM 738 C CA . GLU A 1 90 ? -4.257 -7.060 21.391 1.00 39.03 90 GLU A CA 1
ATOM 739 C C . GLU A 1 90 ? -4.331 -8.486 21.988 1.00 39.03 90 GLU A C 1
ATOM 741 O O . GLU A 1 90 ? -5.040 -8.722 22.967 1.00 39.03 90 GLU A O 1
ATOM 746 N N . ARG A 1 91 ? -3.615 -9.466 21.421 1.00 36.72 91 ARG A N 1
ATOM 747 C CA . ARG A 1 91 ? -3.466 -10.805 22.026 1.00 36.72 91 ARG A CA 1
ATOM 748 C C . ARG A 1 91 ? -2.014 -11.187 22.235 1.00 36.72 91 ARG A C 1
ATOM 750 O O . ARG A 1 91 ? -1.235 -11.046 21.268 1.00 36.72 91 ARG A O 1
#

Sequence (91 aa):
MEILSIIAQNELLKIQNDSLKKEIEFMNIPFTDYKLRNTAVFNIVRAKTLEGTDIWFNKIDPSTNEKFLRSLESNDYIEYLIENCNPKCER

Mean predicted aligned error: 13.61 Å